Protein AF-A0A7K6T099-F1 (afdb_monomer)

InterPro domains:
  IPR011598 Myc-type, basic helix-loop-helix (bHLH) domain [PF00010] (37-88)
  IPR011598 Myc-type, basic helix-loop-helix (bHLH) domain [PS50888] (36-88)
  IPR011598 Myc-type, basic helix-loop-helix (bHLH) domain [SM00353] (42-90)
  IPR032661 Transcription factor ATOH1, basic helix-loop-helix domain [cd19713] (32-92)
  IPR036638 Helix-loop-helix DNA-binding domain superfamily [G3DSA:4.10.280.10] (36-92)
  IPR036638 Helix-loop-helix DNA-binding domain superfamily [SSF47459] (34-91)
  IPR050359 Basic helix-loop-helix transcription fa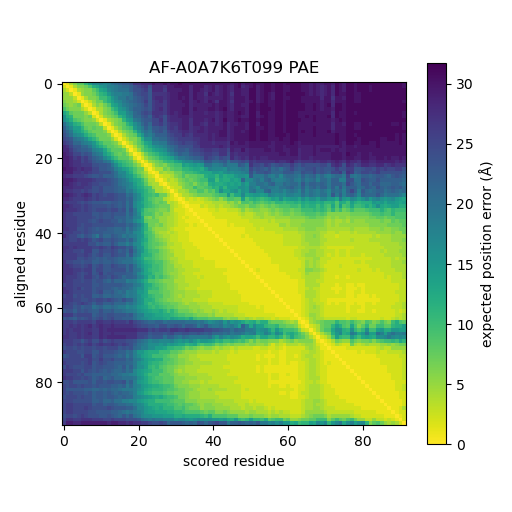ctors [PTHR19290] (27-92)

Structure (mmCIF, N/CA/C/O backbone):
data_AF-A0A7K6T099-F1
#
_entry.id   AF-A0A7K6T099-F1
#
loop_
_atom_site.group_PDB
_atom_site.id
_atom_site.type_symbol
_atom_site.label_atom_id
_atom_site.label_alt_id
_atom_site.label_comp_id
_atom_site.label_asym_id
_atom_site.label_entity_id
_atom_site.label_seq_id
_atom_site.pdbx_PDB_ins_code
_atom_site.Cartn_x
_atom_site.Cartn_y
_atom_site.Cartn_z
_atom_site.occupancy
_atom_site.B_iso_or_equiv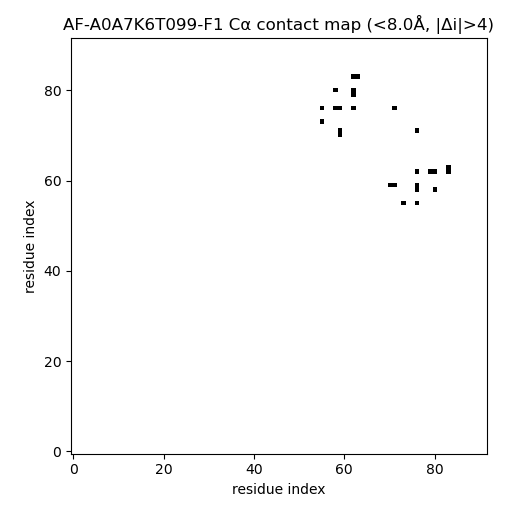
_atom_site.auth_seq_i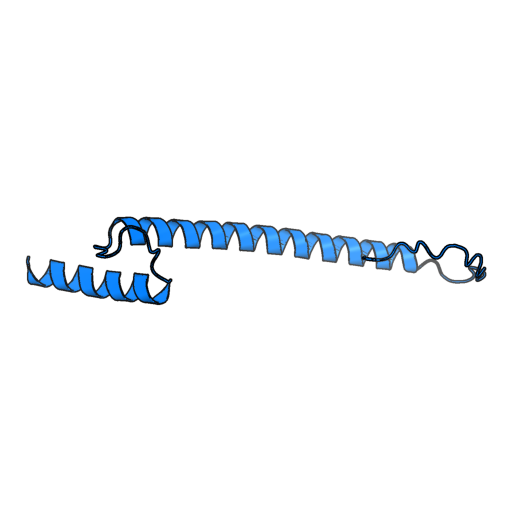d
_atom_site.auth_comp_id
_atom_site.auth_asym_id
_atom_site.auth_atom_id
_atom_site.pdbx_PDB_model_num
ATOM 1 N N . GLY A 1 1 ? 34.119 37.2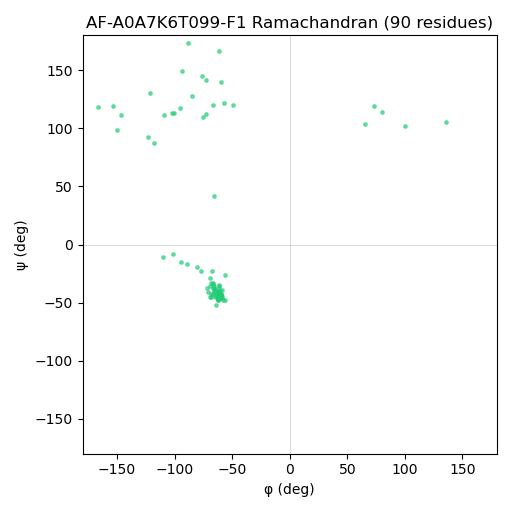88 -8.505 1.00 46.09 1 GLY A N 1
ATOM 2 C CA . GLY A 1 1 ? 34.975 36.748 -9.575 1.00 46.09 1 GLY A CA 1
ATOM 3 C C . GLY A 1 1 ? 34.850 35.244 -9.562 1.00 46.09 1 GLY A C 1
ATOM 4 O O . GLY A 1 1 ? 35.051 34.655 -8.512 1.00 46.09 1 GLY A O 1
ATOM 5 N N . GLY A 1 2 ? 34.451 34.645 -10.678 1.00 46.56 2 GLY A N 1
ATOM 6 C CA . GLY A 1 2 ? 34.286 33.200 -10.837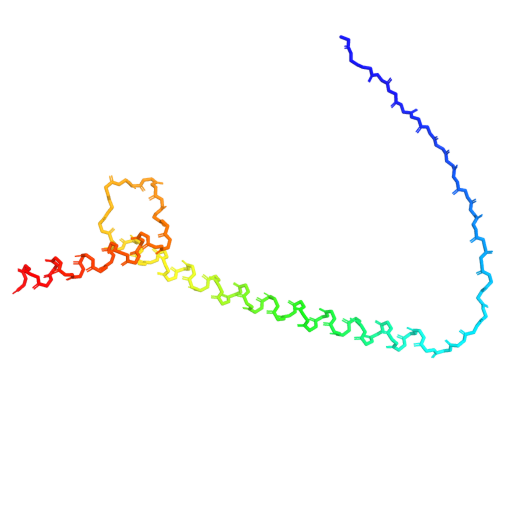 1.00 46.56 2 GLY A CA 1
ATOM 7 C C . GLY A 1 2 ? 34.483 32.875 -12.310 1.00 46.56 2 GLY A C 1
ATOM 8 O O . GLY A 1 2 ? 33.837 33.492 -13.149 1.00 46.56 2 GLY A O 1
ATOM 9 N N . GLY A 1 3 ? 35.480 32.045 -12.601 1.00 42.88 3 GLY A N 1
ATOM 10 C CA . GLY A 1 3 ? 36.197 32.009 -13.870 1.00 42.88 3 GLY A CA 1
ATOM 11 C C . GLY A 1 3 ? 35.468 31.349 -15.038 1.00 42.88 3 GLY A C 1
ATOM 12 O O . GLY A 1 3 ? 34.797 30.331 -14.899 1.00 42.88 3 GLY A O 1
ATOM 13 N N . SER A 1 4 ? 35.714 31.922 -16.213 1.00 47.06 4 SER A N 1
ATOM 14 C CA . SER A 1 4 ? 35.581 31.292 -17.522 1.00 47.06 4 SER A CA 1
ATOM 15 C C . SER A 1 4 ? 36.702 30.275 -17.748 1.00 47.06 4 SER A C 1
ATOM 17 O O . SER A 1 4 ? 37.856 30.562 -17.434 1.00 47.06 4 SER A O 1
ATOM 19 N N . SER A 1 5 ? 36.389 29.139 -18.379 1.00 59.75 5 SER A N 1
ATOM 20 C CA . SER A 1 5 ? 37.311 28.382 -19.247 1.00 59.75 5 SER A CA 1
ATOM 21 C C . SER A 1 5 ? 36.553 27.328 -20.067 1.00 59.75 5 SER A C 1
ATOM 23 O O . SER A 1 5 ? 35.995 26.402 -19.481 1.00 59.75 5 SER A O 1
ATOM 25 N N . PRO A 1 6 ? 36.568 27.402 -21.409 1.00 55.06 6 PRO A N 1
ATOM 26 C CA . PRO A 1 6 ? 36.331 26.258 -22.276 1.00 55.06 6 PRO A CA 1
ATOM 27 C C . PRO A 1 6 ? 37.677 25.761 -22.832 1.00 55.06 6 PRO A C 1
ATOM 29 O O . PRO A 1 6 ? 38.346 26.457 -23.592 1.00 55.06 6 PRO A O 1
ATOM 32 N N . GLY A 1 7 ? 38.092 24.557 -22.440 1.00 46.56 7 GLY A N 1
ATOM 33 C CA . GLY A 1 7 ? 39.256 23.868 -23.008 1.00 46.56 7 GLY A CA 1
ATOM 34 C C . GLY A 1 7 ? 38.812 22.906 -24.106 1.00 46.56 7 GLY A C 1
ATOM 35 O O . GLY A 1 7 ? 38.016 22.005 -23.853 1.00 46.56 7 GLY A O 1
ATOM 36 N N . GLY A 1 8 ? 39.272 23.144 -25.332 1.00 41.44 8 GLY A N 1
ATOM 37 C CA . GLY A 1 8 ? 38.808 22.449 -26.524 1.00 41.44 8 GLY A CA 1
ATOM 38 C C . GLY A 1 8 ? 39.528 21.149 -26.894 1.00 41.44 8 GLY A C 1
ATOM 39 O O . GLY A 1 8 ? 40.583 20.803 -26.383 1.00 41.44 8 GLY A O 1
ATOM 40 N N . ALA A 1 9 ? 38.926 20.536 -27.915 1.00 48.25 9 ALA A N 1
ATOM 41 C CA . ALA A 1 9 ? 39.551 19.916 -29.080 1.00 48.25 9 ALA A CA 1
ATOM 42 C C . ALA A 1 9 ? 40.311 18.572 -28.952 1.00 48.25 9 ALA A C 1
ATOM 44 O O . ALA A 1 9 ? 41.424 18.489 -28.456 1.00 48.25 9 ALA A O 1
ATOM 45 N N . ARG A 1 10 ? 39.754 17.610 -29.711 1.00 49.06 10 ARG A N 1
ATOM 46 C CA . ARG A 1 10 ? 40.428 16.685 -30.649 1.00 49.06 10 ARG A CA 1
ATOM 47 C C . ARG A 1 10 ? 41.138 15.450 -30.077 1.00 49.06 10 ARG A C 1
ATOM 49 O O . ARG A 1 10 ? 42.229 15.513 -29.537 1.00 49.06 10 ARG A O 1
ATOM 56 N N . GLY A 1 11 ? 40.580 14.294 -30.437 1.00 39.66 11 GLY A N 1
ATOM 57 C CA . GLY A 1 11 ? 41.295 13.026 -30.572 1.00 39.66 11 GLY A CA 1
ATOM 58 C C . GLY A 1 11 ? 40.607 12.178 -31.639 1.00 39.66 11 GLY A C 1
ATOM 59 O O . GLY A 1 11 ? 39.564 11.586 -31.382 1.00 39.66 11 GLY A O 1
ATOM 60 N N . ALA A 1 12 ? 41.144 12.195 -32.858 1.00 48.62 12 ALA A N 1
ATOM 61 C CA . ALA A 1 12 ? 40.665 11.408 -33.987 1.00 48.62 12 ALA A CA 1
ATOM 62 C C . ALA A 1 12 ? 41.420 10.072 -34.096 1.00 48.62 12 ALA A C 1
ATOM 64 O O . ALA A 1 12 ? 42.612 10.010 -33.821 1.00 48.62 12 ALA A O 1
ATOM 65 N N . ALA A 1 13 ? 40.700 9.072 -34.611 1.00 48.16 13 ALA A N 1
ATOM 66 C CA . ALA A 1 13 ? 41.177 7.896 -35.342 1.00 48.16 13 ALA A CA 1
ATOM 67 C C . ALA A 1 13 ? 42.054 6.860 -34.604 1.00 48.16 13 ALA A C 1
ATOM 69 O O . ALA A 1 13 ? 43.269 6.976 -34.507 1.00 48.16 13 ALA A O 1
ATOM 70 N N . GLY A 1 14 ? 41.424 5.734 -34.259 1.00 42.88 14 GLY A N 1
ATOM 71 C CA . GLY A 1 14 ? 42.077 4.431 -34.134 1.00 42.88 14 GLY A CA 1
ATOM 72 C C . GLY A 1 14 ? 41.377 3.428 -35.050 1.00 42.88 14 GLY A C 1
ATOM 73 O O . GLY A 1 14 ? 40.370 2.836 -34.672 1.00 42.88 14 GLY A O 1
ATOM 74 N N . GLY A 1 15 ? 41.872 3.282 -36.281 1.00 48.59 15 GLY A N 1
ATOM 75 C CA . GLY A 1 15 ? 41.407 2.275 -37.232 1.00 48.59 15 GLY A CA 1
ATOM 76 C C . GLY A 1 15 ? 41.932 0.888 -36.861 1.00 48.59 15 GLY A C 1
ATOM 77 O O . GLY A 1 15 ? 43.118 0.613 -37.011 1.00 48.59 15 GLY A O 1
ATOM 78 N N . GLY A 1 16 ? 41.043 0.007 -36.404 1.00 43.62 16 GLY A N 1
ATOM 79 C CA . GLY A 1 16 ? 41.317 -1.414 -36.192 1.00 43.62 16 GLY A CA 1
ATOM 80 C C . GLY A 1 16 ? 40.579 -2.258 -37.227 1.00 43.62 16 GLY A C 1
ATOM 81 O O . GLY A 1 16 ? 39.354 -2.327 -37.221 1.00 43.62 16 GLY A O 1
ATOM 82 N N . ARG A 1 17 ? 41.336 -2.879 -38.135 1.00 43.59 17 ARG A N 1
ATOM 83 C CA . ARG A 1 17 ? 40.869 -3.785 -39.195 1.00 43.59 17 ARG A CA 1
ATOM 84 C C . ARG A 1 17 ? 39.922 -4.866 -38.655 1.00 43.59 17 ARG A C 1
ATOM 86 O O . ARG A 1 17 ? 40.323 -5.708 -37.857 1.00 43.59 17 ARG A O 1
ATOM 93 N N . ALA A 1 18 ? 38.700 -4.893 -39.178 1.00 53.75 18 ALA A N 1
ATOM 94 C CA . ALA A 1 18 ? 37.775 -6.004 -39.016 1.00 53.75 18 ALA A CA 1
ATOM 95 C C . ALA A 1 18 ? 38.230 -7.194 -39.875 1.00 53.75 18 ALA A C 1
ATOM 97 O O . ALA A 1 18 ? 38.176 -7.141 -41.104 1.00 53.75 18 ALA A O 1
ATOM 98 N N . ARG A 1 19 ? 38.658 -8.281 -39.231 1.00 51.94 19 ARG A N 1
ATOM 99 C CA . ARG A 1 19 ? 38.728 -9.616 -39.836 1.00 51.94 19 ARG A CA 1
ATOM 100 C C . ARG A 1 19 ? 38.429 -10.669 -38.770 1.00 51.94 19 ARG A C 1
ATOM 102 O O . ARG A 1 19 ? 39.242 -10.881 -37.882 1.00 51.94 19 ARG A O 1
ATOM 109 N N . GLY A 1 20 ? 37.284 -11.342 -38.906 1.00 46.78 20 GLY A N 1
ATOM 110 C CA . GLY A 1 20 ? 37.035 -12.641 -38.273 1.00 46.78 20 GLY A CA 1
ATOM 111 C C . GLY A 1 20 ? 35.662 -12.815 -37.615 1.00 46.78 20 GLY A C 1
ATOM 112 O O . GLY A 1 20 ? 35.449 -12.361 -36.499 1.00 46.78 20 GLY A O 1
ATOM 113 N N . GLY A 1 21 ? 34.781 -13.578 -38.274 1.00 51.34 21 GLY A N 1
ATOM 114 C CA . GLY A 1 21 ? 33.840 -14.490 -37.606 1.00 51.34 21 GLY A CA 1
ATOM 115 C C . GLY A 1 21 ? 32.399 -14.004 -37.420 1.00 51.34 21 GLY A C 1
ATOM 116 O O . GLY A 1 21 ? 32.087 -13.287 -36.473 1.00 51.34 21 GLY A O 1
ATOM 117 N N . GLY A 1 22 ? 31.484 -14.488 -38.267 1.00 54.31 22 GLY A N 1
ATOM 118 C CA . GLY A 1 22 ? 30.036 -14.216 -38.277 1.00 54.31 22 GLY A CA 1
ATOM 119 C C . GLY A 1 22 ? 29.220 -14.731 -37.076 1.00 54.31 22 GLY A C 1
ATOM 120 O O . GLY A 1 22 ? 28.115 -15.224 -37.260 1.00 54.31 22 GLY A O 1
ATOM 121 N N . GLY A 1 23 ? 29.732 -14.611 -35.846 1.00 56.81 23 GLY A N 1
ATOM 122 C CA . GLY A 1 23 ? 29.037 -14.980 -34.602 1.00 56.81 23 GLY A CA 1
ATOM 123 C C . GLY A 1 23 ? 28.617 -13.797 -33.716 1.00 56.81 23 GLY A C 1
ATOM 124 O O . GLY A 1 23 ? 27.862 -13.980 -32.759 1.00 56.81 23 GLY A O 1
ATOM 125 N N . ALA A 1 24 ? 29.082 -12.577 -34.011 1.00 61.34 24 ALA A N 1
ATOM 126 C CA . ALA A 1 24 ? 28.824 -11.395 -33.181 1.00 61.34 24 ALA A CA 1
ATOM 127 C C . ALA A 1 24 ? 27.369 -10.896 -33.271 1.00 61.34 24 ALA A C 1
ATOM 129 O O . ALA A 1 24 ? 26.788 -10.513 -32.256 1.00 61.34 24 ALA A O 1
ATOM 130 N N . GLY A 1 25 ? 26.755 -10.964 -34.459 1.00 60.28 25 GLY A N 1
ATOM 131 C CA . GLY A 1 25 ? 25.366 -10.543 -34.679 1.00 60.28 25 GLY A CA 1
ATOM 132 C C . GLY A 1 25 ? 24.359 -11.404 -33.916 1.00 60.28 25 GLY A C 1
ATOM 133 O O . GLY A 1 25 ? 23.499 -10.870 -33.222 1.00 60.28 25 GLY A O 1
ATOM 134 N N . LEU A 1 26 ? 24.525 -12.731 -33.945 1.00 59.94 26 LEU A N 1
ATOM 135 C CA . LEU A 1 26 ? 23.651 -13.662 -33.227 1.00 59.94 26 LEU A CA 1
ATOM 136 C C . LEU A 1 26 ? 23.783 -13.499 -31.703 1.00 59.94 26 LEU A C 1
ATOM 138 O O . LEU A 1 26 ? 22.787 -13.470 -30.988 1.00 59.94 26 LEU A O 1
ATOM 142 N N . ARG A 1 27 ? 25.010 -13.314 -31.195 1.00 61.44 27 ARG A N 1
ATOM 143 C CA . ARG A 1 27 ? 25.266 -13.059 -29.766 1.00 61.44 27 ARG A CA 1
ATOM 144 C C . ARG A 1 27 ? 24.702 -11.714 -29.292 1.00 61.44 27 ARG A C 1
ATOM 146 O O . ARG A 1 27 ? 24.149 -11.650 -28.195 1.00 61.44 27 ARG A O 1
ATOM 153 N N . ALA A 1 28 ? 24.797 -10.663 -30.108 1.00 63.88 28 ALA A N 1
ATOM 154 C CA . ALA A 1 28 ? 24.197 -9.357 -29.825 1.00 63.88 28 ALA A CA 1
ATOM 155 C C . ALA A 1 28 ? 22.658 -9.386 -29.898 1.00 63.88 28 ALA A C 1
ATOM 157 O O . ALA A 1 28 ? 21.980 -8.748 -29.095 1.00 63.88 28 ALA A O 1
ATOM 158 N N . GLN A 1 29 ? 22.088 -10.168 -30.817 1.00 63.50 29 GLN A N 1
ATOM 159 C CA . GLN A 1 29 ? 20.643 -10.380 -30.899 1.00 63.50 29 GLN A CA 1
ATOM 160 C C . GLN A 1 29 ? 20.114 -11.181 -29.702 1.00 63.50 29 GLN A C 1
ATOM 162 O O . GLN A 1 29 ? 19.129 -10.779 -29.083 1.00 63.50 29 GLN A O 1
ATOM 167 N N . VAL A 1 30 ? 20.792 -12.264 -29.305 1.00 68.50 30 VAL A N 1
ATOM 168 C CA . VAL A 1 30 ? 20.430 -13.057 -28.117 1.00 68.50 30 VAL A CA 1
ATOM 169 C C . VAL A 1 30 ? 20.519 -12.212 -26.841 1.00 68.50 30 VAL A C 1
ATOM 171 O O . VAL A 1 30 ? 19.606 -12.259 -26.012 1.00 68.50 30 VAL A O 1
ATOM 174 N N . SER A 1 31 ? 21.552 -11.375 -26.695 1.00 78.06 31 SER A N 1
ATOM 175 C CA . SER A 1 31 ? 21.674 -10.467 -25.545 1.00 78.06 31 SER A CA 1
ATOM 176 C C . SER A 1 31 ? 20.610 -9.357 -25.553 1.00 78.06 31 SER A C 1
ATOM 178 O O . SER A 1 31 ? 20.091 -8.995 -24.492 1.00 78.06 31 SER A O 1
ATOM 180 N N . GLY A 1 32 ? 20.198 -8.880 -26.734 1.00 83.44 32 GLY A N 1
ATOM 181 C CA . GLY A 1 32 ? 19.069 -7.964 -26.914 1.00 83.44 32 GLY A CA 1
ATOM 182 C C . GLY A 1 32 ? 17.734 -8.564 -26.460 1.00 83.44 32 GLY A C 1
ATOM 183 O O . GLY A 1 32 ? 17.006 -7.941 -25.684 1.00 83.44 32 GLY A O 1
ATOM 184 N N . VAL A 1 33 ? 17.445 -9.811 -26.848 1.00 85.50 33 VAL A N 1
ATOM 185 C CA . VAL A 1 33 ? 16.235 -10.538 -26.414 1.00 85.50 33 VAL A CA 1
ATOM 186 C C . VAL A 1 33 ? 16.245 -10.775 -24.900 1.00 85.50 33 VAL A C 1
ATOM 188 O O . VAL A 1 33 ? 15.232 -10.563 -24.231 1.00 85.50 33 VAL A O 1
ATOM 191 N N . GLN A 1 34 ? 17.387 -11.156 -24.322 1.00 88.19 34 GLN A N 1
ATOM 192 C CA . GLN A 1 34 ? 17.535 -11.311 -22.870 1.00 88.19 34 GLN A CA 1
ATOM 193 C C . GLN A 1 34 ? 17.324 -9.986 -22.122 1.00 88.19 34 GLN A C 1
ATOM 195 O O . GLN A 1 34 ? 16.638 -9.953 -21.095 1.00 88.19 34 GLN A O 1
ATOM 200 N N . LYS A 1 35 ? 17.859 -8.875 -22.648 1.00 90.31 35 LYS A N 1
ATOM 201 C CA . LYS A 1 35 ? 17.631 -7.530 -22.104 1.00 90.31 35 LYS A CA 1
ATOM 202 C C . LYS A 1 35 ? 16.146 -7.170 -22.148 1.00 90.31 35 LYS A C 1
ATOM 204 O O . LYS A 1 35 ? 15.615 -6.728 -21.132 1.00 90.31 35 LYS A O 1
ATOM 209 N N . GLN A 1 36 ? 15.463 -7.426 -23.263 1.00 92.19 36 GLN A N 1
ATOM 210 C CA . GLN A 1 36 ? 14.031 -7.157 -23.398 1.00 92.19 36 GLN A CA 1
ATOM 211 C C . GLN A 1 36 ? 13.191 -7.980 -22.412 1.00 92.19 36 GLN A C 1
ATOM 213 O O . GLN A 1 36 ? 12.291 -7.441 -21.766 1.00 92.19 36 GLN A O 1
ATOM 218 N N . ARG A 1 37 ? 13.518 -9.266 -22.220 1.00 94.25 37 ARG A N 1
ATOM 219 C CA . ARG A 1 37 ? 12.857 -10.126 -21.221 1.00 94.25 37 ARG A CA 1
ATOM 220 C C . ARG A 1 37 ? 13.020 -9.579 -19.803 1.00 94.25 37 ARG A C 1
ATOM 222 O O . ARG A 1 37 ? 12.039 -9.516 -19.063 1.00 94.25 37 ARG A O 1
ATOM 229 N N . ARG A 1 38 ? 14.229 -9.133 -19.441 1.00 95.50 38 ARG A N 1
ATOM 230 C CA . ARG A 1 38 ? 14.502 -8.510 -18.136 1.00 95.50 38 ARG A CA 1
ATOM 231 C C . ARG A 1 38 ? 13.735 -7.200 -17.956 1.00 95.50 38 ARG A C 1
ATOM 233 O O . ARG A 1 38 ? 13.139 -6.989 -16.906 1.00 95.50 38 ARG A O 1
ATOM 240 N N . LEU A 1 39 ? 13.688 -6.344 -18.979 1.00 96.31 39 LEU A N 1
ATOM 241 C CA . LEU A 1 39 ? 12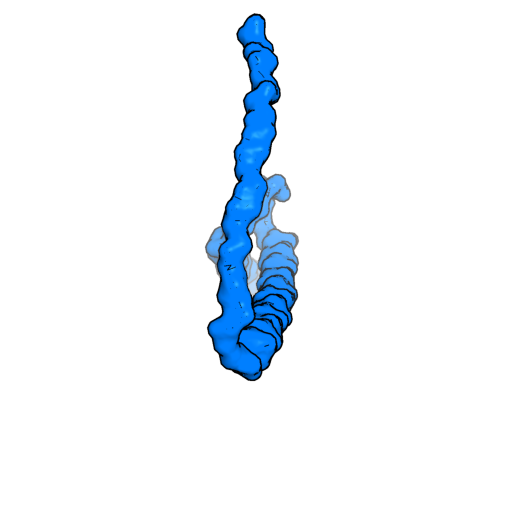.908 -5.101 -18.939 1.00 96.31 39 LEU A CA 1
ATOM 242 C C . LEU A 1 39 ? 11.412 -5.374 -18.745 1.00 96.31 39 LEU A C 1
ATOM 244 O O . LEU A 1 39 ? 10.780 -4.740 -17.899 1.00 96.31 39 LEU A O 1
ATOM 248 N N . ALA A 1 40 ? 10.862 -6.350 -19.471 1.00 96.75 40 ALA A N 1
ATOM 249 C CA . ALA A 1 40 ? 9.472 -6.765 -19.321 1.00 96.75 40 ALA A CA 1
ATOM 250 C C . ALA A 1 40 ? 9.188 -7.329 -17.918 1.00 96.75 40 ALA A C 1
ATOM 252 O O . ALA A 1 40 ? 8.159 -7.003 -17.330 1.00 96.75 40 ALA A O 1
ATOM 253 N N . ALA A 1 41 ? 10.101 -8.129 -17.357 1.00 96.88 41 ALA A N 1
ATOM 254 C CA . ALA A 1 41 ? 9.992 -8.636 -15.988 1.00 96.88 41 ALA A CA 1
ATOM 255 C C . ALA A 1 41 ? 9.994 -7.502 -14.953 1.00 96.88 41 ALA A C 1
ATOM 257 O O . ALA A 1 41 ? 9.082 -7.423 -14.133 1.00 96.88 41 ALA A O 1
ATOM 258 N N . ASN A 1 42 ? 10.932 -6.560 -15.061 1.00 98.31 42 ASN A N 1
ATOM 259 C CA . ASN A 1 42 ? 11.001 -5.402 -14.168 1.00 98.31 42 ASN A CA 1
ATOM 260 C C . ASN A 1 42 ? 9.742 -4.526 -14.266 1.00 98.31 42 ASN A C 1
ATOM 262 O O . ASN A 1 42 ? 9.260 -4.016 -13.259 1.00 98.31 42 ASN A O 1
ATOM 266 N N . ALA A 1 43 ? 9.178 -4.360 -15.466 1.00 98.06 43 ALA A N 1
ATOM 267 C CA . ALA A 1 43 ? 7.929 -3.623 -15.651 1.00 98.06 43 ALA A CA 1
ATOM 268 C C . ALA A 1 43 ? 6.722 -4.321 -15.004 1.00 98.06 43 ALA A C 1
ATOM 270 O O . ALA A 1 43 ? 5.803 -3.645 -14.537 1.00 98.06 43 ALA A O 1
ATOM 271 N N . ARG A 1 44 ? 6.702 -5.659 -14.971 1.00 98.31 44 ARG A N 1
ATOM 272 C CA . ARG A 1 44 ? 5.676 -6.418 -14.241 1.00 98.31 44 ARG A CA 1
ATOM 273 C C . ARG A 1 44 ? 5.834 -6.254 -12.734 1.00 98.31 44 ARG A C 1
ATOM 275 O O . ARG A 1 44 ? 4.846 -5.954 -12.073 1.00 98.31 44 ARG A O 1
ATOM 282 N N . GLU A 1 45 ? 7.055 -6.356 -12.214 1.00 98.31 45 GLU A N 1
ATOM 283 C CA . GLU A 1 45 ? 7.281 -6.203 -10.773 1.00 98.31 45 GLU A CA 1
ATOM 284 C C . GLU A 1 45 ? 6.951 -4.790 -10.289 1.00 98.31 45 GLU A C 1
ATOM 286 O O . GLU A 1 45 ? 6.305 -4.628 -9.258 1.00 98.31 45 GLU A O 1
ATOM 291 N N . ARG A 1 46 ? 7.274 -3.754 -11.077 1.00 98.38 46 ARG A N 1
ATOM 292 C CA . ARG A 1 46 ? 6.826 -2.387 -10.771 1.00 98.38 46 ARG A CA 1
ATOM 293 C C . ARG A 1 46 ? 5.308 -2.301 -10.654 1.00 98.38 46 ARG A C 1
ATOM 295 O O . ARG A 1 46 ? 4.817 -1.753 -9.676 1.00 98.38 46 ARG A O 1
ATOM 302 N N . ARG A 1 47 ? 4.556 -2.867 -11.606 1.00 98.31 47 ARG A N 1
ATOM 303 C CA . ARG A 1 47 ? 3.082 -2.885 -11.551 1.00 98.31 47 ARG A CA 1
ATOM 304 C C . ARG A 1 47 ? 2.556 -3.614 -10.316 1.00 98.31 47 ARG A C 1
ATOM 306 O O . ARG A 1 47 ? 1.673 -3.093 -9.644 1.00 98.31 47 ARG A O 1
ATOM 313 N N . ARG A 1 48 ? 3.136 -4.768 -9.981 1.00 98.38 48 ARG A N 1
ATOM 314 C CA . ARG A 1 48 ? 2.808 -5.507 -8.755 1.00 98.38 48 ARG A CA 1
ATOM 315 C C . ARG A 1 48 ? 3.039 -4.649 -7.507 1.00 98.38 48 ARG A C 1
ATOM 317 O O . ARG A 1 48 ? 2.153 -4.538 -6.663 1.00 98.38 48 ARG A O 1
ATOM 324 N N . MET A 1 49 ? 4.194 -3.991 -7.423 1.00 98.31 49 MET A N 1
ATOM 325 C CA . MET A 1 49 ? 4.539 -3.114 -6.304 1.00 98.31 49 MET A CA 1
ATOM 326 C C . MET A 1 49 ? 3.665 -1.859 -6.228 1.00 98.31 49 MET A C 1
ATOM 328 O O . MET A 1 49 ? 3.344 -1.425 -5.124 1.00 98.31 49 MET A O 1
ATOM 332 N N . HIS A 1 50 ? 3.237 -1.294 -7.362 1.00 98.31 50 HIS A N 1
ATOM 333 C CA . HIS A 1 50 ? 2.255 -0.206 -7.378 1.00 98.31 50 HIS A CA 1
ATOM 334 C C . HIS A 1 50 ? 0.922 -0.645 -6.762 1.00 98.31 50 HIS A C 1
ATOM 336 O O . HIS A 1 50 ? 0.397 0.076 -5.919 1.00 98.31 50 HIS A O 1
ATOM 342 N N . GLY A 1 51 ? 0.423 -1.839 -7.104 1.00 97.94 51 GLY A N 1
ATOM 343 C CA . GLY A 1 51 ? -0.783 -2.402 -6.487 1.00 97.94 51 GLY A CA 1
ATOM 344 C C . GLY A 1 51 ? -0.640 -2.590 -4.974 1.00 97.94 51 GLY A C 1
ATOM 345 O O . GLY A 1 51 ? -1.507 -2.171 -4.213 1.00 97.94 51 GLY A O 1
ATOM 346 N N . LEU A 1 52 ? 0.497 -3.129 -4.522 1.00 98.19 52 LEU A N 1
ATOM 347 C CA . LEU A 1 52 ? 0.785 -3.274 -3.092 1.00 98.19 52 LEU A CA 1
ATOM 348 C C . LEU A 1 52 ? 0.818 -1.921 -2.369 1.00 98.19 52 LEU A C 1
ATOM 350 O O . LEU A 1 52 ? 0.245 -1.772 -1.293 1.00 98.19 52 LEU A O 1
ATOM 354 N N . ASN A 1 53 ? 1.504 -0.933 -2.944 1.00 97.62 53 ASN A N 1
ATOM 355 C CA . ASN A 1 53 ? 1.601 0.393 -2.343 1.00 97.62 53 ASN A CA 1
ATOM 356 C C . ASN A 1 53 ? 0.232 1.090 -2.303 1.00 97.62 53 ASN A C 1
ATOM 358 O O . ASN A 1 53 ? -0.062 1.749 -1.311 1.00 97.62 53 ASN A O 1
ATOM 362 N N . HIS A 1 54 ? -0.614 0.885 -3.318 1.00 97.94 54 HIS A N 1
ATOM 363 C CA . HIS A 1 54 ? -1.988 1.382 -3.327 1.00 97.94 54 HIS A CA 1
ATOM 364 C C . HIS A 1 54 ? -2.832 0.766 -2.203 1.00 97.94 54 HIS A C 1
ATOM 366 O O . HIS A 1 54 ? -3.498 1.497 -1.478 1.00 97.94 54 HIS A O 1
ATOM 372 N N . ALA A 1 55 ? -2.750 -0.551 -1.987 1.00 98.12 55 ALA A N 1
ATOM 373 C CA . ALA A 1 55 ? -3.429 -1.205 -0.865 1.00 98.12 55 ALA A CA 1
ATOM 374 C C . ALA A 1 55 ? -2.944 -0.674 0.497 1.00 98.12 55 ALA A C 1
ATOM 376 O O . ALA A 1 55 ? -3.740 -0.427 1.397 1.00 98.12 55 ALA A O 1
ATOM 377 N N . PHE A 1 56 ? -1.638 -0.428 0.633 1.00 97.81 56 PHE A N 1
ATOM 378 C CA . PHE A 1 56 ? -1.071 0.215 1.820 1.00 97.81 56 PHE A CA 1
ATOM 379 C C . PHE A 1 56 ? -1.612 1.638 2.035 1.00 97.81 56 PHE A C 1
ATOM 381 O O . PHE A 1 56 ? -1.781 2.052 3.176 1.00 97.81 56 PHE A O 1
ATOM 388 N N . ASP A 1 57 ? -1.866 2.392 0.966 1.00 95.75 57 ASP A N 1
ATOM 389 C CA . ASP A 1 57 ? -2.459 3.730 1.055 1.00 95.75 57 ASP A CA 1
ATOM 390 C C . ASP A 1 57 ? -3.930 3.672 1.468 1.00 95.75 57 ASP A C 1
ATOM 392 O O . ASP A 1 57 ? -4.336 4.422 2.349 1.00 95.75 57 ASP A O 1
ATOM 396 N N . GLN A 1 58 ? -4.699 2.723 0.931 1.00 96.75 58 GLN A N 1
ATOM 397 C CA . GLN A 1 58 ? -6.070 2.483 1.390 1.00 96.75 58 GLN A CA 1
ATOM 398 C C . GLN A 1 58 ? -6.117 2.108 2.875 1.00 96.75 58 GLN A C 1
ATOM 400 O O . GLN A 1 58 ? -6.947 2.633 3.611 1.00 96.75 58 GLN A O 1
ATOM 405 N N . LEU A 1 59 ? -5.194 1.256 3.333 1.00 96.94 59 LEU A N 1
ATOM 406 C CA . LEU A 1 59 ? -5.098 0.887 4.743 1.00 96.94 59 LEU A CA 1
ATOM 407 C C . LEU A 1 59 ? -4.788 2.104 5.631 1.00 96.94 59 LEU A C 1
ATOM 409 O O . LEU A 1 59 ? -5.386 2.256 6.688 1.00 96.94 59 LEU A O 1
ATOM 413 N N . ARG A 1 60 ? -3.901 3.009 5.198 1.00 95.44 60 ARG A N 1
ATOM 414 C CA . ARG A 1 60 ? -3.612 4.248 5.946 1.00 95.44 60 ARG A CA 1
ATOM 415 C C . ARG A 1 60 ? -4.833 5.149 6.096 1.00 95.44 60 ARG A C 1
ATOM 417 O O . ARG A 1 60 ? -4.961 5.785 7.130 1.00 95.44 60 ARG A O 1
ATOM 424 N N . ASN A 1 61 ? -5.716 5.188 5.099 1.00 93.81 61 ASN A N 1
ATOM 425 C CA . ASN A 1 61 ? -6.899 6.053 5.125 1.00 93.81 61 ASN A CA 1
ATOM 426 C C . ASN A 1 61 ? -7.929 5.645 6.188 1.00 93.81 61 ASN A C 1
ATOM 428 O O . ASN A 1 61 ? -8.742 6.474 6.583 1.00 93.81 61 ASN A O 1
ATOM 432 N N . VAL A 1 62 ? -7.917 4.383 6.626 1.00 94.50 62 VAL A N 1
ATOM 433 C CA . VAL A 1 62 ? -8.843 3.869 7.650 1.00 94.50 62 VAL A CA 1
ATOM 434 C C . VAL A 1 62 ? -8.206 3.762 9.035 1.00 94.50 62 VAL A C 1
ATOM 436 O O . VAL A 1 62 ? -8.905 3.489 10.005 1.00 94.50 62 VAL A O 1
ATOM 439 N N . ILE A 1 63 ? -6.890 3.962 9.144 1.00 93.81 63 ILE A N 1
ATOM 440 C CA . ILE A 1 63 ? -6.182 3.962 10.424 1.00 93.81 63 ILE A CA 1
ATOM 441 C C . ILE A 1 63 ? -6.283 5.362 11.043 1.00 93.81 63 ILE A C 1
ATOM 443 O O . ILE A 1 63 ? -5.881 6.334 10.398 1.00 93.81 63 ILE A O 1
ATOM 447 N N . PRO A 1 64 ? -6.729 5.487 12.305 1.00 91.62 64 PRO A N 1
ATOM 448 C CA . PRO A 1 64 ? -6.673 6.753 13.025 1.00 91.62 64 PRO A CA 1
ATOM 449 C C . PRO A 1 64 ? -5.233 7.293 13.087 1.00 91.62 64 PRO A C 1
ATOM 451 O O . PRO A 1 64 ? -4.333 6.623 13.599 1.00 91.62 64 PRO A O 1
ATOM 454 N N . SER A 1 65 ? -5.003 8.503 12.567 1.00 81.06 65 SER A N 1
ATOM 455 C CA . SER A 1 65 ? -3.694 9.172 12.586 1.00 81.06 65 SER A CA 1
ATOM 456 C C . SER A 1 65 ? -3.783 10.518 13.297 1.00 81.06 65 SER A C 1
ATOM 458 O O . SER A 1 65 ? -4.635 11.342 12.980 1.00 81.06 65 SER A O 1
ATOM 460 N N . PHE A 1 66 ? -2.865 10.759 14.234 1.00 66.31 66 PHE A N 1
ATOM 461 C CA . PHE A 1 66 ? -2.756 12.030 14.960 1.00 66.31 66 PHE A CA 1
ATOM 462 C C . PHE A 1 66 ? -2.020 13.116 14.158 1.00 66.31 66 PHE A C 1
ATOM 464 O O . PHE A 1 66 ? -2.171 14.301 14.439 1.00 66.31 66 PHE A O 1
ATOM 471 N N . ASN A 1 67 ? -1.250 12.720 13.137 1.00 69.31 67 ASN A N 1
ATOM 472 C CA . ASN A 1 67 ? -0.438 13.618 12.319 1.00 69.31 67 ASN A CA 1
ATOM 473 C C . ASN A 1 67 ? -0.934 13.558 10.869 1.00 69.31 67 ASN A C 1
ATOM 475 O O . ASN A 1 67 ? -0.436 12.751 10.081 1.00 69.31 67 ASN A O 1
ATOM 479 N N . ASN A 1 68 ? -1.925 14.391 10.530 1.00 64.56 68 ASN A N 1
ATOM 480 C CA . ASN A 1 68 ? -2.616 14.368 9.230 1.00 64.56 68 ASN A CA 1
ATOM 481 C C . ASN A 1 68 ? -1.674 14.516 8.018 1.00 64.56 68 ASN A C 1
ATOM 483 O O . ASN A 1 68 ? -1.963 13.979 6.952 1.00 64.56 68 ASN A O 1
ATOM 487 N N . ASP A 1 69 ? -0.512 15.149 8.194 1.00 73.06 69 ASP A N 1
ATOM 488 C CA . ASP A 1 69 ? 0.417 15.417 7.090 1.00 73.06 69 ASP A CA 1
ATOM 489 C C . ASP A 1 69 ? 1.513 14.349 6.921 1.00 73.06 69 ASP A C 1
ATOM 491 O O . ASP A 1 69 ? 2.175 14.286 5.881 1.00 73.06 69 ASP A O 1
ATOM 495 N N . LYS A 1 70 ? 1.734 13.480 7.922 1.00 84.06 70 LYS A N 1
ATOM 496 C CA . LYS A 1 70 ? 2.827 12.494 7.884 1.00 84.06 70 LYS A CA 1
ATOM 497 C C . LYS A 1 70 ? 2.317 11.109 7.492 1.00 84.06 70 LYS A C 1
ATOM 499 O O . LYS A 1 70 ? 1.664 10.417 8.268 1.00 84.06 70 LYS A O 1
ATOM 504 N N . LYS A 1 71 ? 2.736 10.640 6.315 1.00 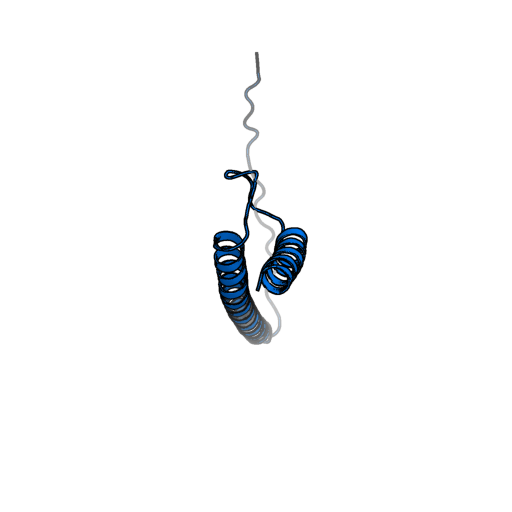88.81 71 LYS A N 1
ATOM 505 C CA . LYS A 1 71 ? 2.504 9.260 5.868 1.00 88.81 71 LYS A CA 1
ATOM 506 C C . LYS A 1 71 ? 3.273 8.263 6.744 1.00 88.81 71 LYS A C 1
ATOM 508 O O . LYS A 1 71 ? 4.502 8.289 6.779 1.00 88.81 71 LYS A O 1
ATOM 513 N N . LEU A 1 72 ? 2.550 7.352 7.398 1.00 92.38 72 LEU A N 1
ATOM 514 C CA . LEU A 1 72 ? 3.132 6.253 8.176 1.00 92.38 72 LEU A CA 1
ATOM 515 C C . LEU A 1 72 ? 4.001 5.341 7.295 1.00 92.38 72 LEU A C 1
ATOM 517 O O . LEU A 1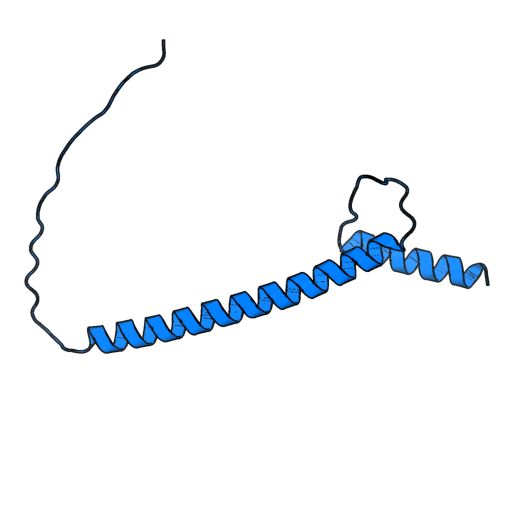 72 ? 3.617 4.989 6.169 1.00 92.38 72 LEU A O 1
ATOM 521 N N . SER A 1 73 ? 5.140 4.888 7.822 1.00 95.31 73 SER A N 1
ATOM 522 C CA . SER A 1 73 ? 5.948 3.838 7.191 1.00 95.31 73 SER A CA 1
ATOM 523 C C . SER A 1 73 ? 5.163 2.524 7.084 1.00 95.31 73 SER A C 1
ATOM 525 O O . SER A 1 73 ? 4.104 2.355 7.688 1.00 95.31 73 SER A O 1
ATOM 527 N N . LYS A 1 74 ? 5.655 1.560 6.292 1.00 96.38 74 LYS A N 1
ATOM 528 C CA . LYS A 1 74 ? 4.978 0.257 6.133 1.00 96.38 74 LYS A CA 1
ATOM 529 C C . LYS A 1 74 ? 4.844 -0.486 7.462 1.00 96.38 74 LYS A C 1
ATOM 531 O O . LYS A 1 74 ? 3.780 -1.024 7.733 1.00 96.38 74 LYS A O 1
ATOM 536 N N . TYR A 1 75 ? 5.900 -0.477 8.271 1.00 97.44 75 TYR A N 1
ATOM 537 C CA . TYR A 1 75 ? 5.898 -1.110 9.585 1.00 97.44 75 TYR A CA 1
ATOM 538 C C . TYR A 1 75 ? 4.887 -0.441 10.522 1.00 97.44 75 TYR A C 1
ATOM 540 O O . TYR A 1 75 ? 3.993 -1.113 11.025 1.00 97.44 75 TYR A O 1
ATOM 548 N N . GLU A 1 76 ? 4.954 0.888 10.659 1.00 95.38 76 GLU A N 1
ATOM 549 C CA . GLU A 1 76 ? 4.015 1.643 11.501 1.00 95.38 76 GLU A CA 1
ATOM 550 C C . GLU A 1 76 ? 2.562 1.440 11.048 1.00 95.38 76 GLU A C 1
ATOM 552 O O . GLU A 1 76 ? 1.682 1.269 11.879 1.00 95.38 76 GLU A O 1
ATOM 557 N N . THR A 1 77 ? 2.305 1.394 9.733 1.00 96.50 77 THR A N 1
ATOM 558 C CA . THR A 1 77 ? 0.955 1.144 9.193 1.00 96.50 77 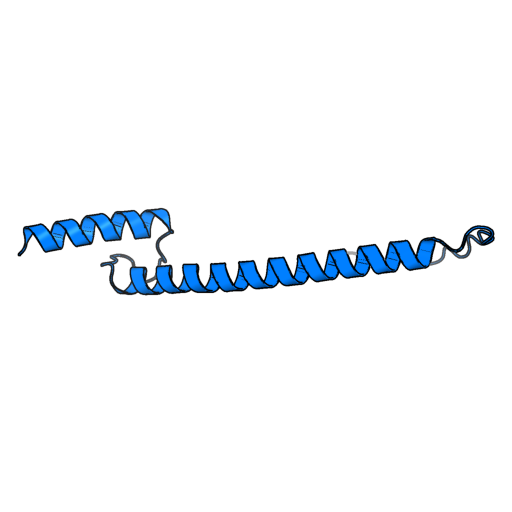THR A CA 1
ATOM 559 C C . THR A 1 77 ? 0.415 -0.214 9.658 1.00 96.50 77 THR A C 1
ATOM 561 O O . THR A 1 77 ? -0.734 -0.302 10.075 1.00 96.50 77 THR A O 1
ATOM 564 N N . LEU A 1 78 ? 1.232 -1.273 9.612 1.00 97.88 78 LEU A N 1
ATOM 565 C CA . LEU A 1 78 ? 0.813 -2.607 10.057 1.00 97.88 78 LEU A CA 1
ATOM 566 C C . LEU A 1 78 ? 0.597 -2.660 11.573 1.00 97.88 78 LEU A C 1
ATOM 568 O O . LEU A 1 78 ? -0.400 -3.214 12.027 1.00 97.88 78 LEU A O 1
ATOM 572 N N . GLN A 1 79 ? 1.501 -2.052 12.342 1.00 97.19 79 GLN A N 1
ATOM 573 C CA . GLN A 1 79 ? 1.393 -1.997 13.797 1.00 97.19 79 GLN A CA 1
ATOM 574 C C . GLN A 1 79 ? 0.127 -1.246 14.234 1.00 97.19 79 GLN A C 1
ATOM 576 O O . GLN A 1 79 ? -0.634 -1.744 15.060 1.00 97.19 79 GLN A O 1
ATOM 581 N N . MET A 1 80 ? -0.140 -0.081 13.639 1.00 96.31 80 MET A N 1
ATOM 582 C CA . MET A 1 80 ? -1.334 0.709 13.942 1.00 96.31 80 MET A CA 1
ATOM 583 C C . MET A 1 80 ? -2.621 0.003 13.514 1.00 96.31 80 MET A C 1
ATOM 585 O O . MET A 1 80 ? -3.606 0.067 14.242 1.00 96.31 80 MET A O 1
ATOM 589 N N . ALA A 1 81 ? -2.618 -0.708 12.381 1.00 97.25 81 ALA A N 1
ATOM 590 C CA . ALA A 1 81 ? -3.760 -1.523 11.971 1.00 97.25 81 ALA A CA 1
ATOM 591 C C . ALA A 1 81 ? -4.090 -2.599 13.015 1.00 97.25 81 ALA A C 1
ATOM 593 O O . ALA A 1 81 ? -5.250 -2.757 13.382 1.00 97.25 81 ALA A O 1
ATOM 594 N N . GLN A 1 82 ? -3.074 -3.311 13.516 1.00 97.88 82 GLN A N 1
ATOM 595 C CA . GLN A 1 82 ? -3.263 -4.341 14.536 1.00 97.88 82 GLN A CA 1
ATOM 596 C C . GLN A 1 82 ? -3.829 -3.751 15.833 1.00 97.88 82 GLN A C 1
ATOM 598 O O . GLN A 1 82 ? -4.818 -4.266 16.348 1.00 97.88 82 GLN A O 1
ATOM 603 N N . ILE A 1 83 ? -3.248 -2.647 16.318 1.00 96.69 83 ILE A N 1
ATOM 604 C CA . ILE A 1 83 ? -3.733 -1.941 17.514 1.00 96.69 83 ILE A CA 1
ATOM 605 C C . ILE A 1 83 ? -5.185 -1.496 17.325 1.00 96.69 83 ILE A C 1
ATOM 607 O O . ILE A 1 83 ? -6.004 -1.675 18.221 1.00 96.69 83 ILE A O 1
ATOM 611 N N . TYR A 1 84 ? -5.517 -0.939 16.158 1.00 96.50 84 TYR A N 1
ATOM 612 C CA . TYR A 1 84 ? -6.858 -0.433 15.894 1.00 96.50 84 TYR A CA 1
ATOM 613 C C . TYR A 1 84 ? -7.905 -1.550 15.851 1.00 96.50 84 TYR A C 1
ATOM 615 O O . TYR A 1 84 ? -8.959 -1.410 16.464 1.00 96.50 84 TYR A O 1
ATOM 623 N N . ILE A 1 85 ? -7.601 -2.681 15.204 1.00 97.19 85 ILE A N 1
ATOM 624 C CA . ILE A 1 85 ? -8.484 -3.857 15.204 1.00 97.19 85 ILE A CA 1
ATOM 625 C C . ILE A 1 85 ? -8.722 -4.351 16.637 1.00 97.19 85 ILE A C 1
ATOM 627 O O . ILE A 1 85 ? -9.869 -4.594 17.002 1.00 97.19 85 ILE A O 1
ATOM 631 N N . SER A 1 86 ? -7.669 -4.468 17.455 1.00 97.50 86 SER A N 1
ATOM 632 C CA . SER A 1 86 ? -7.797 -4.888 18.858 1.00 97.50 86 SER A CA 1
ATOM 633 C C . SER A 1 86 ? -8.641 -3.915 19.683 1.00 97.50 86 SER A C 1
ATOM 635 O O . SER A 1 86 ? -9.554 -4.350 20.374 1.00 97.50 86 SER A O 1
ATOM 637 N N . ALA A 1 87 ? -8.409 -2.606 19.552 1.00 96.25 87 ALA A N 1
ATOM 638 C CA . ALA A 1 87 ? -9.180 -1.592 20.270 1.00 96.25 87 ALA A CA 1
ATOM 639 C C . ALA A 1 87 ? -10.671 -1.602 19.888 1.00 96.25 87 ALA A C 1
ATOM 641 O O . ALA A 1 87 ? -11.531 -1.451 20.751 1.00 96.25 87 ALA A O 1
ATOM 642 N N . LEU A 1 88 ? -10.992 -1.798 18.603 1.00 95.75 88 LEU A N 1
ATOM 643 C CA . LEU A 1 88 ? -12.380 -1.951 18.160 1.00 95.75 88 LEU A CA 1
ATOM 644 C C . LEU A 1 88 ? -13.016 -3.238 18.698 1.00 95.75 88 LEU A C 1
ATOM 646 O O . LEU A 1 88 ? -14.192 -3.224 19.039 1.00 95.75 88 LEU A O 1
ATOM 650 N N . ALA A 1 89 ? -12.255 -4.332 18.777 1.00 96.44 89 ALA A N 1
ATOM 651 C CA . ALA A 1 89 ? -12.741 -5.606 19.301 1.00 96.44 89 ALA A CA 1
ATOM 652 C C . ALA A 1 89 ? -13.000 -5.578 20.816 1.00 96.44 89 ALA A C 1
ATOM 654 O O . ALA A 1 89 ? -13.854 -6.317 21.281 1.00 96.44 89 ALA A O 1
ATOM 655 N N . GLU A 1 90 ? -12.285 -4.746 21.577 1.00 95.44 90 GLU A N 1
ATOM 656 C CA . GLU A 1 90 ? -12.527 -4.547 23.017 1.00 95.44 90 GLU A CA 1
ATOM 657 C C . GLU A 1 90 ? -13.742 -3.652 23.309 1.00 95.44 90 GLU A C 1
ATOM 659 O O . GLU A 1 90 ? -14.296 -3.702 24.405 1.00 95.44 90 GLU A O 1
ATOM 664 N N . LEU A 1 91 ? -14.137 -2.807 22.351 1.00 91.12 91 LEU A N 1
ATOM 665 C CA . LEU A 1 91 ? -15.246 -1.861 22.498 1.00 91.12 91 LEU A CA 1
ATOM 666 C C . LEU A 1 91 ? -16.610 -2.455 22.093 1.00 91.12 91 LEU A C 1
ATOM 668 O O . LEU A 1 91 ? -17.644 -1.880 22.439 1.00 91.12 91 LEU A O 1
ATOM 672 N N . LEU A 1 92 ? -16.603 -3.567 21.351 1.00 80.88 92 LEU A N 1
ATOM 673 C CA . LEU A 1 92 ? -17.778 -4.319 20.885 1.00 80.88 92 LEU A CA 1
ATOM 674 C C . LEU A 1 92 ? -18.108 -5.485 21.823 1.00 80.88 92 LEU A C 1
ATOM 676 O O . LEU A 1 92 ? -19.320 -5.763 21.968 1.00 80.88 92 LEU A O 1
#

Radius of gyration: 28.61 Å; Cα contacts (8 Å, |Δi|>4): 13; chains: 1; bounding box: 60×52×63 Å

Nearest PDB structures (foldseek):
  6o35-assembly1_A  TM=5.519E-01  e=5.262E+00  synthetic construct

Sequence (92 aa):
GGGSSPGGARGAAGGGRARGGGGAGLRAQVSGVQKQRRLAANARERRRMHGLNHAFDQLRNVIPSFNNDKKLSKYETLQMAQIYISALAELL

Solvent-accessible surface area (backbone atoms only — not comparable to full-atom values): 6004 Å² total; per-residue (Å²): 139,83,85,88,82,89,88,80,86,89,86,81,87,84,90,75,85,89,80,84,74,99,55,59,66,61,53,52,49,53,51,48,53,52,50,50,51,50,52,54,49,53,55,49,52,51,53,53,49,50,52,52,52,50,53,54,50,58,52,51,75,74,43,94,67,96,52,90,86,62,83,71,52,75,67,56,45,52,54,50,48,52,53,50,53,52,55,55,62,76,74,108

Organism: Caloenas nicobarica (NCBI:txid187106)

Mean predicted aligned error: 14.0 Å

Secondary structure (DSSP, 8-state):
-------------------S-TTHHHHHHHHHHHHHHHHHHHHHHHHHHHHHHHHHHHHHHHS--S-TT-PPPHHHHHHHHHHHHHHHHHH-

pLDDT: mean 79.46, std 20.85, range [39.66, 98.38]

Foldseek 3Di:
DDDDDDDDDDDDDDDDDDDDDPPPVVVVVVVVVVVVVVVVVVVVVVVVVVVVVVVLVVLQVPFDDPDVPDDDDPVRSVVSSVVVVVVVVVVD